Protein AF-A0A9D6PHK5-F1 (afdb_monomer_lite)

Radius of gyration: 15.56 Å; chains: 1; bounding box: 38×35×37 Å

pLDDT: mean 88.71, std 10.06, range [59.78, 98.19]

Foldseek 3Di:
DDQDDLVHPVLVVVVVVVVVCVVVVDADEAEDQAKQCVLPCPPVHPCPVVRVVNRVVSSVVSQVVVVHHYYYCHHVDHLVQAPPSVDSDMDRHGDPNSVVVVVVVVVVVVVVVD

Secondary structure (DSSP, 8-state):
-PPP-TT-HHHHHHHHHHHHHHTTTPPPEEEEPP---GGGGGTT-THHHHHHHHHHHHHHHHHHTTT-EEEE-TT-S-GGGBTTTT-SS----B-HHHHHHHHHHHHHHHHHT-

Structure (mmCIF, N/CA/C/O backbone):
data_AF-A0A9D6PHK5-F1
#
_entry.id   AF-A0A9D6PHK5-F1
#
loop_
_atom_site.group_PDB
_atom_site.id
_atom_site.type_symbol
_atom_site.label_atom_id
_atom_site.label_alt_id
_atom_site.label_comp_id
_atom_site.label_asym_id
_atom_site.label_entity_id
_atom_site.label_seq_id
_atom_site.pdbx_PDB_ins_code
_atom_site.Cartn_x
_atom_site.Cartn_y
_atom_site.Cartn_z
_atom_site.occupancy
_atom_site.B_iso_or_equiv
_atom_site.auth_seq_id
_atom_site.auth_comp_id
_atom_site.auth_asym_id
_atom_site.auth_atom_id
_atom_site.pdbx_PDB_model_num
ATOM 1 N N . MET A 1 1 ? 7.083 9.442 -14.912 1.00 60.97 1 MET A N 1
ATOM 2 C CA . MET A 1 1 ? 6.032 9.026 -13.953 1.00 60.97 1 MET A CA 1
ATOM 3 C C . MET A 1 1 ? 5.290 10.274 -13.489 1.00 60.97 1 MET A C 1
ATOM 5 O O . MET A 1 1 ? 5.949 11.287 -13.298 1.00 60.97 1 MET A O 1
ATOM 9 N N . PHE A 1 2 ? 3.961 10.257 -13.366 1.00 69.94 2 PHE A N 1
ATOM 10 C CA . PHE A 1 2 ? 3.206 11.473 -13.030 1.00 69.94 2 PHE A CA 1
ATOM 11 C C . PHE A 1 2 ? 3.350 11.830 -11.545 1.00 69.94 2 PHE A C 1
ATOM 13 O O . PHE A 1 2 ? 3.166 10.977 -10.671 1.00 69.94 2 PHE A O 1
ATOM 20 N N . ALA A 1 3 ? 3.678 13.093 -11.267 1.00 75.38 3 ALA A N 1
ATOM 21 C CA . ALA A 1 3 ? 3.730 13.618 -9.910 1.00 75.38 3 ALA A CA 1
ATOM 22 C C . ALA A 1 3 ? 2.306 13.765 -9.366 1.00 75.38 3 ALA A C 1
ATOM 24 O O . ALA A 1 3 ? 1.486 14.482 -9.942 1.00 75.38 3 ALA A O 1
ATOM 25 N N . MET A 1 4 ? 2.008 13.085 -8.259 1.00 83.94 4 MET A N 1
ATOM 26 C CA . MET A 1 4 ? 0.727 13.252 -7.582 1.00 83.94 4 MET A CA 1
ATOM 27 C C . MET A 1 4 ? 0.762 14.456 -6.639 1.00 83.94 4 MET A C 1
ATOM 29 O O . MET A 1 4 ? 1.810 14.851 -6.128 1.00 83.94 4 MET A O 1
ATOM 33 N N . THR A 1 5 ? -0.405 15.051 -6.410 1.00 88.56 5 THR A N 1
ATOM 34 C CA . THR A 1 5 ? -0.598 16.142 -5.448 1.00 88.56 5 THR A CA 1
ATOM 35 C C . THR A 1 5 ? -1.483 15.668 -4.301 1.00 88.56 5 THR A C 1
ATOM 37 O O . THR A 1 5 ? -2.185 14.664 -4.414 1.00 88.56 5 THR A O 1
ATOM 40 N N . LYS A 1 6 ? -1.495 16.409 -3.188 1.00 85.19 6 LYS A N 1
ATOM 41 C CA . LYS A 1 6 ? -2.342 16.092 -2.022 1.00 85.19 6 LYS A CA 1
ATOM 42 C C . LYS A 1 6 ? -3.843 16.049 -2.361 1.00 85.19 6 LYS A C 1
ATOM 44 O O . LYS A 1 6 ? -4.594 15.306 -1.742 1.00 85.19 6 LYS A O 1
ATOM 49 N N . ASN A 1 7 ? -4.259 16.788 -3.391 1.00 88.00 7 ASN A N 1
ATOM 50 C CA . ASN A 1 7 ? -5.651 16.868 -3.845 1.00 88.00 7 ASN A CA 1
ATOM 51 C C . ASN A 1 7 ? -5.956 15.885 -4.987 1.00 88.00 7 ASN A C 1
ATOM 53 O O . ASN A 1 7 ? -6.943 16.041 -5.701 1.00 88.00 7 ASN A O 1
ATOM 57 N N . HIS A 1 8 ? -5.101 14.882 -5.201 1.00 92.69 8 HIS A N 1
ATOM 58 C CA . HIS A 1 8 ? -5.313 13.898 -6.251 1.00 92.69 8 HIS A CA 1
ATOM 59 C C . HIS A 1 8 ? -6.613 13.115 -6.010 1.00 92.69 8 HIS A C 1
ATOM 61 O O . HIS A 1 8 ? -6.831 12.594 -4.915 1.00 92.69 8 HIS A O 1
ATOM 67 N N . ARG A 1 9 ? -7.452 12.971 -7.047 1.00 94.19 9 ARG A N 1
ATOM 68 C CA . ARG A 1 9 ? -8.791 12.353 -6.950 1.00 94.19 9 ARG A CA 1
ATOM 69 C C . ARG A 1 9 ? -8.780 11.002 -6.232 1.00 94.19 9 ARG A C 1
ATOM 71 O O . ARG A 1 9 ? -9.632 10.753 -5.395 1.00 94.19 9 ARG A O 1
ATOM 78 N N . LYS A 1 10 ? -7.790 10.146 -6.518 1.00 92.44 10 LYS A N 1
ATOM 79 C CA . LYS A 1 10 ? -7.679 8.821 -5.876 1.00 92.44 10 LYS A CA 1
ATOM 80 C C . LYS A 1 10 ? -7.423 8.896 -4.365 1.00 92.44 10 LYS A C 1
ATOM 82 O O . LYS A 1 10 ? -7.898 8.027 -3.649 1.00 92.44 10 LYS A O 1
ATOM 87 N N . ILE A 1 11 ? -6.697 9.912 -3.889 1.00 93.31 11 ILE A N 1
ATOM 88 C CA . ILE A 1 11 ? -6.499 10.124 -2.448 1.00 93.31 11 ILE A CA 1
ATOM 89 C C . ILE A 1 11 ? -7.838 10.508 -1.823 1.00 93.31 11 ILE A C 1
ATOM 91 O O . ILE A 1 11 ? -8.238 9.900 -0.842 1.00 93.31 11 ILE A O 1
ATOM 95 N N . GLN A 1 12 ? -8.561 11.453 -2.430 1.00 94.31 12 GLN A N 1
ATOM 96 C CA . GLN A 1 12 ? -9.869 11.881 -1.924 1.00 94.31 12 GLN A CA 1
ATOM 97 C C . GLN A 1 12 ? -10.860 10.712 -1.857 1.00 94.31 12 GLN A C 1
ATOM 99 O O . GLN A 1 12 ? -11.444 10.481 -0.806 1.00 94.31 12 GLN A O 1
ATOM 104 N N . SER A 1 13 ? -10.940 9.884 -2.904 1.00 94.69 13 SER A N 1
ATOM 105 C CA . SER A 1 13 ? -11.799 8.693 -2.895 1.00 94.69 13 SER A CA 1
ATOM 106 C C . SER A 1 13 ? -11.425 7.675 -1.809 1.00 94.69 13 SER A C 1
ATOM 108 O O . SER A 1 13 ? -12.310 7.067 -1.219 1.00 94.69 13 SER A O 1
ATOM 110 N N . LEU A 1 14 ? -10.135 7.481 -1.501 1.00 93.62 14 LEU A N 1
ATOM 111 C CA . LEU A 1 14 ? -9.726 6.607 -0.390 1.00 93.62 14 LEU A CA 1
ATOM 112 C C . LEU A 1 14 ? -10.170 7.157 0.969 1.00 93.62 14 LEU A C 1
ATOM 114 O O . LEU A 1 14 ? -10.595 6.395 1.835 1.00 93.62 14 LEU A O 1
ATOM 118 N N . LEU A 1 15 ? -10.078 8.473 1.151 1.00 93.38 15 LEU A N 1
ATOM 119 C CA . LEU A 1 15 ? -10.513 9.136 2.376 1.00 93.38 15 LEU A CA 1
ATOM 120 C C . LEU A 1 15 ? -12.041 9.086 2.536 1.00 93.38 15 LEU A C 1
ATOM 122 O O . LEU A 1 15 ? -12.521 8.842 3.638 1.00 93.38 15 LEU A O 1
ATOM 126 N N . GLU A 1 16 ? -12.791 9.236 1.444 1.00 94.50 16 GLU A N 1
ATOM 127 C CA . GLU A 1 16 ? -14.249 9.060 1.421 1.00 94.50 16 GLU A CA 1
ATOM 128 C C . GLU A 1 16 ? -14.652 7.627 1.792 1.00 94.50 16 GLU A C 1
ATOM 130 O O . GLU A 1 16 ? -15.537 7.433 2.624 1.00 94.50 16 GLU A O 1
ATOM 135 N N . ILE A 1 17 ? -13.969 6.614 1.241 1.00 93.88 17 ILE A N 1
ATOM 136 C CA . ILE A 1 17 ? -14.173 5.211 1.635 1.00 93.88 17 ILE A CA 1
ATOM 137 C C . ILE A 1 17 ? -13.956 5.061 3.143 1.00 93.88 17 ILE A C 1
ATOM 139 O O . ILE A 1 17 ? -14.790 4.473 3.829 1.00 93.88 17 ILE A O 1
ATOM 143 N N . ALA A 1 18 ? -12.877 5.630 3.682 1.00 93.69 18 ALA A N 1
ATOM 144 C CA . ALA A 1 18 ? -12.610 5.556 5.111 1.00 93.69 18 ALA A CA 1
ATOM 145 C C . ALA A 1 18 ? -13.713 6.205 5.967 1.00 93.69 18 ALA A C 1
ATOM 147 O O . ALA A 1 18 ? -14.098 5.644 6.995 1.00 93.69 18 ALA A O 1
ATOM 148 N N . ASP A 1 19 ? -14.262 7.339 5.528 1.00 92.44 19 ASP A N 1
ATOM 149 C CA . ASP A 1 19 ? -15.355 8.022 6.226 1.00 92.44 19 ASP A CA 1
ATOM 150 C C . ASP A 1 19 ? -16.646 7.193 6.241 1.00 92.44 19 ASP A C 1
ATOM 152 O O . ASP A 1 19 ? -17.318 7.129 7.273 1.00 92.44 19 ASP A O 1
ATOM 156 N N . ILE A 1 20 ? -16.964 6.504 5.138 1.00 93.75 20 ILE A N 1
ATOM 157 C CA . ILE A 1 20 ? -18.129 5.611 5.059 1.00 93.75 20 ILE A CA 1
ATOM 158 C C . ILE A 1 20 ? -18.026 4.519 6.130 1.00 93.75 20 ILE A C 1
ATOM 160 O O . ILE A 1 20 ? -18.945 4.337 6.933 1.00 93.75 20 ILE A O 1
ATOM 164 N N . PHE A 1 21 ? -16.886 3.828 6.199 1.00 93.06 21 PHE A N 1
ATOM 165 C CA . PHE A 1 21 ? -16.698 2.720 7.137 1.00 93.06 21 PHE A CA 1
ATOM 166 C C . PHE A 1 21 ? -16.557 3.169 8.593 1.00 93.06 21 PHE A C 1
ATOM 168 O O . PHE A 1 21 ? -16.956 2.419 9.487 1.00 93.06 21 PHE A O 1
ATOM 175 N N . LYS A 1 22 ? -16.099 4.401 8.856 1.00 88.75 22 LYS A N 1
ATOM 176 C CA . LYS A 1 22 ? -16.013 4.958 10.216 1.00 88.75 22 LYS A CA 1
ATOM 177 C C . LYS A 1 22 ? -17.350 4.894 10.958 1.00 88.75 22 LYS A C 1
ATOM 179 O O . LYS A 1 22 ? -17.377 4.575 12.144 1.00 88.75 22 LYS A O 1
ATOM 184 N N . SER A 1 23 ? -18.458 5.148 10.259 1.00 86.19 23 SER A N 1
ATOM 185 C CA . SER A 1 23 ? -19.811 5.110 10.839 1.00 86.19 23 SER A CA 1
ATOM 186 C C . SER A 1 23 ? -20.285 3.705 11.238 1.00 86.19 23 SER A C 1
ATOM 188 O O . SER A 1 23 ? -21.203 3.568 12.040 1.00 86.19 23 SER A O 1
ATOM 190 N N . THR A 1 24 ? -19.641 2.663 10.709 1.00 93.00 24 THR A N 1
ATOM 191 C CA . THR A 1 24 ? -20.025 1.259 10.926 1.00 93.00 24 THR A CA 1
ATOM 192 C C . THR A 1 24 ? -19.235 0.582 12.047 1.00 93.00 24 THR A C 1
ATOM 194 O O . THR A 1 24 ? -19.477 -0.583 12.343 1.00 93.00 24 THR A O 1
ATOM 197 N N . GLY A 1 25 ? -18.251 1.271 12.637 1.00 88.19 25 GLY A N 1
ATOM 198 C CA . GLY A 1 25 ? -17.297 0.658 13.567 1.00 88.19 25 GLY A CA 1
ATOM 199 C C . GLY A 1 25 ? -16.329 -0.331 12.903 1.00 88.19 25 GLY A C 1
ATOM 200 O O . GLY A 1 25 ? -15.551 -0.982 13.595 1.00 88.19 25 GLY A O 1
ATOM 201 N N . THR A 1 26 ? -16.346 -0.444 11.570 1.00 91.81 26 THR A N 1
ATOM 202 C CA . THR A 1 26 ? -15.423 -1.308 10.828 1.00 91.81 26 THR A CA 1
ATOM 203 C C . THR A 1 26 ? -14.021 -0.716 10.850 1.00 91.81 26 THR A C 1
ATOM 205 O O . THR A 1 26 ? -13.793 0.416 10.420 1.00 91.81 26 THR A O 1
ATOM 208 N N . ARG A 1 27 ? -13.058 -1.517 11.300 1.00 89.12 27 ARG A N 1
ATOM 209 C CA . ARG A 1 27 ? -11.635 -1.194 11.227 1.00 89.12 27 ARG A CA 1
ATOM 210 C C . ARG A 1 27 ? -11.123 -1.439 9.809 1.00 89.12 27 ARG A C 1
ATOM 212 O O . ARG A 1 27 ? -11.255 -2.539 9.281 1.00 89.12 27 ARG A O 1
ATOM 219 N N . LEU A 1 28 ? -10.516 -0.419 9.210 1.00 93.88 28 LEU A N 1
ATOM 220 C CA . LEU A 1 28 ? -9.898 -0.515 7.890 1.00 93.88 28 LEU A CA 1
ATOM 221 C C . LEU A 1 28 ? -8.380 -0.630 8.001 1.00 93.88 28 LEU A C 1
ATOM 223 O O . LEU A 1 28 ? -7.744 0.124 8.736 1.00 93.88 28 LEU A O 1
ATOM 227 N N . ILE A 1 29 ? -7.812 -1.536 7.208 1.00 95.25 29 ILE A N 1
ATOM 228 C CA . ILE A 1 29 ? -6.374 -1.645 6.964 1.00 95.25 29 ILE A CA 1
ATOM 229 C C . ILE A 1 29 ? -6.168 -1.439 5.469 1.00 95.25 29 ILE A C 1
ATOM 231 O O . ILE A 1 29 ? -6.678 -2.205 4.651 1.00 95.25 29 ILE A O 1
ATOM 235 N N . PHE A 1 30 ? -5.425 -0.400 5.109 1.00 96.44 30 PHE A N 1
ATOM 236 C CA . PHE A 1 30 ? -4.996 -0.179 3.733 1.00 96.44 30 PHE A CA 1
ATOM 237 C C . PHE A 1 30 ? -3.629 -0.819 3.521 1.00 96.44 30 PHE A C 1
ATOM 239 O O . PHE A 1 30 ? -2.794 -0.806 4.424 1.00 96.44 30 PHE A O 1
ATOM 246 N N . TYR A 1 31 ? -3.361 -1.332 2.323 1.00 97.00 31 TYR A N 1
ATOM 247 C CA . TYR A 1 31 ? -2.007 -1.722 1.952 1.00 97.00 31 TYR A CA 1
ATOM 248 C C . TYR A 1 31 ? -1.679 -1.339 0.510 1.00 97.00 31 TYR A C 1
ATOM 250 O O . TYR A 1 31 ? -2.568 -1.254 -0.338 1.00 97.00 31 TYR A O 1
ATOM 258 N N . PHE A 1 32 ? -0.398 -1.099 0.237 1.00 96.75 32 PHE A N 1
ATOM 259 C CA . PHE A 1 32 ? 0.114 -0.967 -1.126 1.00 96.75 32 PHE A CA 1
ATOM 260 C C . PHE A 1 32 ? 0.566 -2.334 -1.617 1.00 96.75 32 PHE A C 1
ATOM 262 O O . PHE A 1 32 ? 1.444 -2.941 -1.007 1.00 96.75 32 PHE A O 1
ATOM 269 N N . THR A 1 33 ? -0.040 -2.816 -2.700 1.00 95.75 33 THR A N 1
ATOM 270 C CA . THR A 1 33 ? 0.306 -4.104 -3.308 1.00 95.75 33 THR A CA 1
ATOM 271 C C . THR A 1 33 ? 1.776 -4.121 -3.742 1.00 95.75 33 THR A C 1
ATOM 273 O O . THR A 1 33 ? 2.226 -3.141 -4.345 1.00 95.75 33 THR A O 1
ATOM 276 N N . PRO A 1 34 ? 2.520 -5.211 -3.476 1.00 95.56 34 PRO A N 1
ATOM 277 C CA . PRO A 1 34 ? 3.861 -5.388 -4.015 1.00 95.56 34 PRO A CA 1
ATOM 278 C C . PRO A 1 34 ? 3.882 -5.310 -5.542 1.00 95.56 34 PRO A C 1
ATOM 280 O O . PRO A 1 34 ? 3.011 -5.865 -6.214 1.00 95.56 34 PRO A O 1
ATOM 283 N N . ILE A 1 35 ? 4.916 -4.676 -6.086 1.00 92.00 35 ILE A N 1
ATOM 284 C CA . ILE A 1 35 ? 5.185 -4.647 -7.525 1.00 92.00 35 ILE A CA 1
ATOM 285 C C . ILE A 1 35 ? 6.571 -5.234 -7.796 1.00 92.00 35 ILE A C 1
ATOM 287 O O . ILE A 1 35 ? 7.491 -5.048 -7.001 1.00 92.00 35 ILE A O 1
ATOM 291 N N . ASN A 1 36 ? 6.764 -5.878 -8.946 1.00 89.25 36 ASN A N 1
ATOM 292 C CA . ASN A 1 36 ? 8.082 -6.358 -9.378 1.00 89.25 36 ASN A CA 1
ATOM 293 C C . ASN A 1 36 ? 8.976 -5.173 -9.812 1.00 89.25 36 ASN A C 1
ATOM 295 O O . ASN A 1 36 ? 9.121 -4.842 -10.990 1.00 89.25 36 ASN A O 1
ATOM 299 N N . TYR A 1 37 ? 9.543 -4.441 -8.853 1.00 84.50 37 TYR A N 1
ATOM 300 C CA . TYR A 1 37 ? 10.208 -3.179 -9.174 1.00 84.50 37 TYR A CA 1
ATOM 301 C C . TYR A 1 37 ? 11.622 -3.322 -9.755 1.00 84.50 37 TYR A C 1
ATOM 303 O O . TYR A 1 37 ? 12.067 -2.432 -10.481 1.00 84.50 37 TYR A O 1
ATOM 311 N N . GLU A 1 38 ? 12.294 -4.440 -9.481 1.00 81.44 38 GLU A N 1
ATOM 312 C CA . GLU A 1 38 ? 13.708 -4.681 -9.797 1.00 81.44 38 GLU A CA 1
ATOM 313 C C . GLU A 1 38 ? 14.074 -4.596 -11.293 1.00 81.44 38 GLU A C 1
ATOM 315 O O . GLU A 1 38 ? 15.088 -3.960 -11.602 1.00 81.44 38 GLU A O 1
ATOM 320 N N . PRO A 1 39 ? 13.270 -5.114 -12.251 1.00 70.69 39 PRO A N 1
ATOM 321 C CA . PRO A 1 39 ? 13.588 -5.019 -13.680 1.00 70.69 39 PRO A CA 1
ATOM 322 C C . PRO A 1 39 ? 13.734 -3.575 -14.195 1.00 70.69 39 PRO A C 1
ATOM 324 O O . PRO A 1 39 ? 14.297 -3.348 -15.264 1.00 70.69 39 PRO A O 1
ATOM 327 N N . LYS A 1 40 ? 13.263 -2.566 -13.447 1.00 64.00 40 LYS A N 1
ATOM 328 C CA . LYS A 1 40 ? 13.127 -1.181 -13.922 1.00 64.00 40 LYS A CA 1
ATOM 329 C C . LYS A 1 40 ? 14.392 -0.343 -13.927 1.00 64.00 40 LYS A C 1
ATOM 331 O O . LYS A 1 40 ? 14.400 0.645 -14.669 1.00 64.00 40 LYS A O 1
ATOM 336 N N . LYS A 1 41 ? 15.441 -0.699 -13.171 1.00 59.78 41 LYS A N 1
ATOM 337 C CA . LYS A 1 41 ? 16.702 0.075 -13.194 1.00 59.78 41 LYS A CA 1
ATOM 338 C C . LYS A 1 41 ? 17.243 0.220 -14.618 1.00 59.78 41 LYS A C 1
ATOM 340 O O . LYS A 1 41 ? 17.782 1.264 -14.964 1.00 59.78 41 LYS A O 1
ATOM 345 N N . ASN A 1 42 ? 16.986 -0.777 -15.463 1.00 62.69 42 ASN A N 1
ATOM 346 C CA . ASN A 1 42 ? 17.485 -0.811 -16.831 1.00 62.69 42 ASN A CA 1
ATOM 347 C C . ASN A 1 42 ? 16.572 -0.105 -17.856 1.00 62.69 42 ASN A C 1
ATOM 349 O O . ASN A 1 42 ? 17.058 0.236 -18.929 1.00 62.69 42 ASN A O 1
ATOM 353 N N . TYR A 1 43 ? 15.286 0.147 -17.555 1.00 67.38 43 TYR A N 1
ATOM 354 C CA . TYR A 1 43 ? 14.304 0.600 -18.566 1.00 67.38 43 TYR A CA 1
ATOM 355 C C . TYR A 1 43 ? 13.601 1.929 -18.268 1.00 67.38 43 TYR A C 1
ATOM 357 O O . TYR A 1 43 ? 13.221 2.636 -19.197 1.00 67.38 43 TYR A O 1
ATOM 365 N N . ILE A 1 44 ? 13.389 2.278 -16.996 1.00 70.00 44 ILE A N 1
ATOM 366 C CA . ILE A 1 44 ? 12.570 3.448 -16.605 1.00 70.00 44 ILE A CA 1
ATOM 367 C C . ILE A 1 44 ? 13.431 4.549 -15.961 1.00 70.00 44 ILE A C 1
ATOM 369 O O . ILE A 1 44 ? 12.972 5.674 -15.758 1.00 70.00 44 ILE A O 1
ATOM 373 N N . GLY A 1 45 ? 14.709 4.247 -15.721 1.00 72.75 45 GLY A N 1
ATOM 374 C CA . GLY A 1 45 ? 15.689 5.161 -15.152 1.00 72.75 45 GLY A CA 1
ATOM 375 C C . GLY A 1 45 ? 15.713 5.146 -13.624 1.00 72.75 45 GLY A C 1
ATOM 376 O O . GLY A 1 45 ? 14.796 4.662 -12.956 1.00 72.75 45 GLY A O 1
ATOM 377 N N . ASN A 1 46 ? 16.789 5.708 -13.074 1.00 74.00 46 ASN A N 1
ATOM 378 C CA . ASN A 1 46 ? 17.104 5.669 -11.642 1.00 74.00 46 ASN A CA 1
ATOM 379 C C . ASN A 1 46 ? 16.077 6.401 -10.757 1.00 74.00 46 ASN A C 1
ATOM 381 O O . ASN A 1 46 ? 15.990 6.130 -9.563 1.00 74.00 46 ASN A O 1
ATOM 385 N N . ASP A 1 47 ? 15.256 7.282 -11.335 1.00 85.44 47 ASP A N 1
ATOM 386 C CA . ASP A 1 47 ? 14.273 8.076 -10.589 1.00 85.44 47 ASP A CA 1
ATOM 387 C C . ASP A 1 47 ? 12.956 7.337 -10.323 1.00 85.44 47 ASP A C 1
ATOM 389 O O . ASP A 1 47 ? 12.065 7.884 -9.666 1.00 85.44 47 ASP A O 1
ATOM 393 N N . PHE A 1 48 ? 12.783 6.117 -10.845 1.00 84.94 48 PHE A N 1
ATOM 394 C CA . PHE A 1 48 ? 11.542 5.364 -10.667 1.00 84.94 48 PHE A CA 1
ATOM 395 C C . PHE A 1 48 ? 11.215 5.142 -9.185 1.00 84.94 48 PHE A C 1
ATOM 397 O O . PH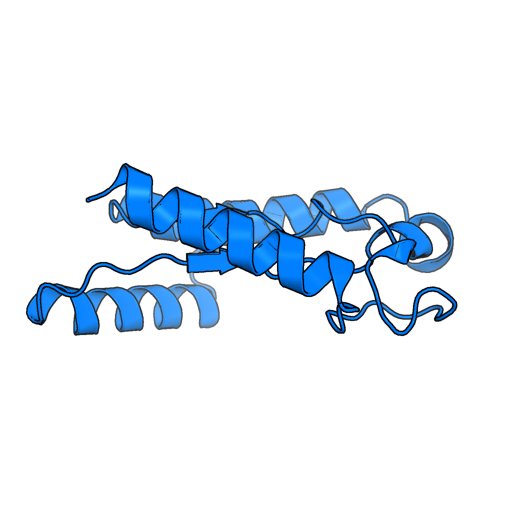E A 1 48 ? 10.122 5.495 -8.742 1.00 84.94 48 PHE A O 1
ATOM 404 N N . GLU A 1 49 ? 12.159 4.584 -8.422 1.00 87.25 49 GLU A N 1
ATOM 405 C CA . GLU A 1 49 ? 11.963 4.263 -7.003 1.00 87.25 49 GLU A CA 1
ATOM 406 C C . GLU A 1 49 ? 11.686 5.534 -6.194 1.00 87.25 49 GLU A C 1
ATOM 408 O O . GLU A 1 49 ? 10.747 5.581 -5.400 1.00 87.25 49 GLU A O 1
ATOM 413 N N . THR A 1 50 ? 12.431 6.608 -6.471 1.00 89.56 50 THR A N 1
ATOM 414 C CA . THR A 1 50 ? 12.242 7.922 -5.846 1.00 89.56 50 THR A CA 1
ATOM 415 C C . THR A 1 50 ? 10.838 8.466 -6.092 1.00 89.56 50 THR A C 1
ATOM 417 O O . THR A 1 50 ? 10.158 8.901 -5.159 1.00 89.56 50 THR A O 1
ATOM 420 N N . HIS A 1 51 ? 10.369 8.431 -7.341 1.00 89.12 51 HIS A N 1
ATOM 421 C CA . HIS A 1 51 ? 9.028 8.893 -7.671 1.00 89.12 51 HIS A CA 1
ATOM 422 C C . HIS A 1 51 ? 7.947 7.999 -7.067 1.00 89.12 51 HIS A C 1
ATOM 424 O O . HIS A 1 51 ? 6.938 8.523 -6.590 1.00 89.12 51 HIS A O 1
ATOM 430 N N . LEU A 1 52 ? 8.132 6.674 -7.082 1.00 90.12 52 LEU A N 1
ATOM 431 C CA . LEU A 1 52 ? 7.187 5.723 -6.497 1.00 90.12 52 LEU A CA 1
ATOM 432 C C . LEU A 1 52 ? 7.038 5.987 -5.006 1.00 90.12 52 LEU A C 1
ATOM 434 O O . LEU A 1 52 ? 5.922 6.199 -4.539 1.00 90.12 52 LEU A O 1
ATOM 438 N N . LYS A 1 53 ? 8.161 6.072 -4.294 1.00 92.00 53 LYS A N 1
ATOM 439 C CA .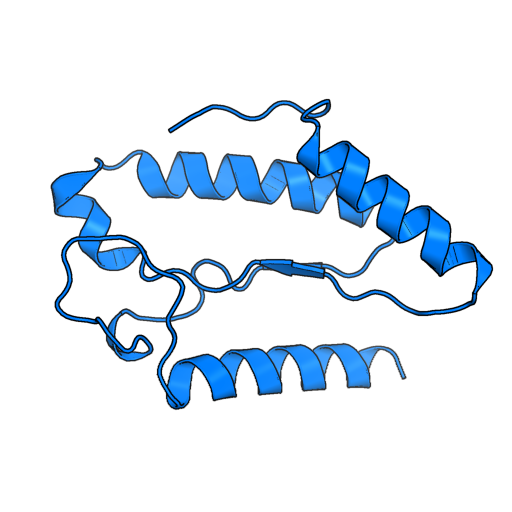 LYS A 1 53 ? 8.194 6.351 -2.863 1.00 92.00 53 LYS A CA 1
ATOM 440 C C . LYS A 1 53 ? 7.526 7.680 -2.534 1.00 92.00 53 LYS A C 1
ATOM 442 O O . LYS A 1 53 ? 6.630 7.713 -1.703 1.00 92.00 53 LYS A O 1
ATOM 447 N N . LYS A 1 54 ? 7.853 8.752 -3.264 1.00 93.44 54 LYS A N 1
ATOM 448 C CA . LYS A 1 54 ? 7.204 10.064 -3.087 1.00 93.44 54 LYS A CA 1
ATOM 449 C C . LYS A 1 54 ? 5.685 9.984 -3.251 1.00 93.44 54 LYS A C 1
ATOM 451 O O . LYS A 1 54 ? 4.937 10.609 -2.503 1.00 93.44 54 LYS A O 1
ATOM 456 N N . ASN A 1 55 ? 5.227 9.227 -4.240 1.00 93.31 55 ASN A N 1
ATOM 457 C CA . ASN A 1 55 ? 3.811 9.037 -4.511 1.00 93.31 55 ASN A CA 1
ATOM 458 C C . ASN A 1 55 ? 3.117 8.203 -3.423 1.00 93.31 55 ASN A C 1
ATOM 460 O O . ASN A 1 55 ? 2.021 8.560 -2.997 1.00 93.31 55 ASN A O 1
ATOM 464 N N . ILE A 1 56 ? 3.753 7.137 -2.946 1.00 94.75 56 ILE A N 1
ATOM 465 C CA . ILE A 1 56 ? 3.256 6.303 -1.848 1.00 94.75 56 ILE A CA 1
ATOM 466 C C . ILE A 1 56 ? 3.204 7.099 -0.539 1.00 94.75 56 ILE A C 1
ATOM 468 O O . ILE A 1 56 ? 2.186 7.081 0.152 1.00 94.75 56 ILE A O 1
ATOM 472 N N . ASP A 1 57 ? 4.238 7.885 -0.240 1.00 95.12 57 ASP A N 1
ATOM 473 C CA . ASP A 1 57 ? 4.311 8.723 0.958 1.00 95.12 57 ASP A CA 1
ATOM 474 C C . ASP A 1 57 ? 3.188 9.768 1.005 1.00 95.12 57 ASP A C 1
ATOM 476 O O . ASP A 1 57 ? 2.667 10.065 2.083 1.00 95.12 57 ASP A O 1
ATOM 480 N N . LEU A 1 58 ? 2.747 10.288 -0.147 1.00 95.12 58 LEU A N 1
ATOM 481 C CA . LEU A 1 58 ? 1.578 11.171 -0.216 1.00 95.12 58 LEU A CA 1
ATOM 482 C C . LEU A 1 58 ? 0.292 10.463 0.227 1.00 95.12 58 LEU A C 1
ATOM 484 O O . LEU A 1 58 ? -0.484 11.034 0.994 1.00 95.12 58 LEU A O 1
ATOM 488 N N . PHE A 1 59 ? 0.071 9.228 -0.226 1.00 95.19 59 PHE A N 1
ATOM 489 C CA . PHE A 1 59 ? -1.099 8.442 0.168 1.00 95.19 59 PHE A CA 1
ATOM 490 C C . PHE A 1 59 ? -1.017 8.040 1.642 1.00 95.19 59 PHE A C 1
ATOM 492 O O . PHE A 1 59 ? -1.984 8.229 2.378 1.00 95.19 59 PHE A O 1
ATOM 499 N N . LYS A 1 60 ? 0.146 7.555 2.096 1.00 95.81 60 LYS A N 1
ATOM 500 C CA . LYS A 1 60 ? 0.380 7.181 3.499 1.00 95.81 60 LYS A CA 1
ATOM 501 C C . LYS A 1 60 ? 0.134 8.356 4.426 1.00 95.81 60 LYS A C 1
ATOM 503 O O . LYS A 1 60 ? -0.614 8.215 5.382 1.00 95.81 60 LYS A O 1
ATOM 508 N N . SER A 1 61 ? 0.695 9.523 4.117 1.00 95.19 61 SER A N 1
ATOM 509 C CA . SER A 1 61 ? 0.515 10.725 4.937 1.00 95.19 61 SER A CA 1
ATOM 510 C C . SER A 1 61 ? -0.959 11.120 5.044 1.00 95.19 61 SER A C 1
ATOM 512 O O . SER A 1 61 ? -1.430 11.445 6.132 1.00 95.19 61 SER A O 1
ATOM 514 N N . ALA A 1 62 ? -1.703 11.058 3.934 1.00 94.62 62 ALA A N 1
ATOM 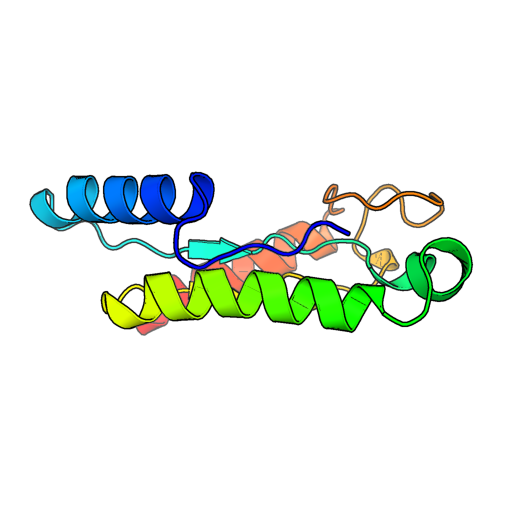515 C CA . ALA A 1 62 ? -3.133 11.350 3.928 1.00 94.62 62 ALA A CA 1
ATOM 516 C C . ALA A 1 62 ? -3.924 10.366 4.810 1.00 94.62 62 ALA A C 1
ATOM 518 O O . ALA A 1 62 ? -4.716 10.800 5.645 1.00 94.62 62 ALA A O 1
ATOM 519 N N . LEU A 1 63 ? -3.674 9.060 4.684 1.00 94.12 63 LEU A N 1
ATOM 520 C CA . LEU A 1 63 ? -4.347 8.030 5.483 1.00 94.12 63 LEU A CA 1
ATOM 521 C C . LEU A 1 63 ? -3.978 8.116 6.976 1.00 94.12 63 LEU A C 1
ATOM 523 O O . LEU A 1 63 ? -4.862 8.150 7.832 1.00 94.12 63 LEU A O 1
ATOM 527 N N . LEU A 1 64 ? -2.686 8.236 7.292 1.00 94.31 64 LEU A N 1
ATOM 528 C CA . LEU A 1 64 ? -2.178 8.328 8.666 1.00 94.31 64 LEU A CA 1
ATOM 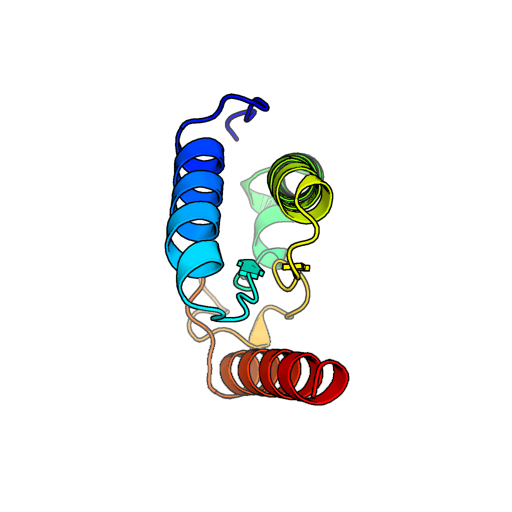529 C C . LEU A 1 64 ? -2.690 9.574 9.393 1.00 94.31 64 LEU A C 1
ATOM 531 O O . LEU A 1 64 ? -3.015 9.499 10.573 1.00 94.31 64 LEU A O 1
ATOM 535 N N . SER A 1 65 ? -2.841 10.708 8.697 1.00 93.56 65 SER A N 1
ATOM 536 C CA . SER A 1 65 ? -3.433 11.922 9.287 1.00 93.56 65 SER A CA 1
ATOM 537 C C . SER A 1 65 ? -4.889 11.748 9.740 1.00 93.56 65 SER A C 1
ATOM 539 O O . SER A 1 65 ? -5.393 12.563 10.509 1.00 93.56 65 SER A O 1
ATOM 541 N N . ARG A 1 66 ? -5.560 10.674 9.299 1.00 90.38 66 ARG A N 1
ATOM 542 C CA . ARG A 1 66 ? -6.895 10.268 9.758 1.00 90.38 66 ARG A CA 1
ATOM 543 C C . ARG A 1 66 ? -6.870 9.107 10.752 1.00 90.38 66 ARG A C 1
ATOM 545 O O . ARG A 1 66 ? -7.917 8.526 11.019 1.00 90.38 66 ARG A O 1
ATOM 552 N N . ASN A 1 67 ? -5.700 8.787 11.307 1.00 91.12 67 ASN A N 1
ATOM 553 C CA . ASN A 1 67 ? -5.495 7.673 12.230 1.00 91.12 67 ASN A CA 1
ATOM 554 C C . ASN A 1 67 ? -5.909 6.311 11.632 1.00 91.12 67 ASN A C 1
ATOM 556 O O . ASN A 1 67 ? -6.448 5.456 12.331 1.00 91.12 67 ASN A O 1
ATOM 560 N N . LEU A 1 68 ? -5.710 6.134 10.321 1.00 93.44 68 LEU A N 1
ATOM 561 C CA . LEU A 1 68 ? -5.956 4.870 9.624 1.00 93.44 68 LEU A CA 1
ATOM 562 C C . LEU A 1 68 ? -4.680 4.030 9.579 1.00 93.44 68 LEU A C 1
ATOM 564 O O . LEU A 1 68 ? -3.586 4.561 9.376 1.00 93.44 68 LEU A O 1
ATOM 568 N N . THR A 1 69 ? -4.833 2.713 9.684 1.00 94.69 69 THR A N 1
ATOM 569 C CA . THR A 1 69 ? -3.727 1.766 9.526 1.00 94.69 69 THR A CA 1
ATOM 570 C C . THR A 1 69 ? -3.375 1.609 8.049 1.00 94.69 69 THR A C 1
ATOM 572 O O . THR A 1 69 ? -4.245 1.355 7.211 1.00 94.69 69 THR A O 1
ATOM 575 N N . VAL A 1 70 ? -2.087 1.739 7.726 1.00 96.44 70 VAL A N 1
ATOM 576 C CA . VAL A 1 70 ? -1.571 1.559 6.366 1.00 96.44 70 VAL A CA 1
ATOM 577 C C . VAL A 1 70 ? -0.281 0.741 6.366 1.00 96.44 70 VAL A C 1
ATOM 579 O O . VAL A 1 70 ? 0.658 1.052 7.095 1.00 96.44 70 VAL A O 1
ATOM 582 N N . LEU A 1 71 ? -0.233 -0.283 5.516 1.00 97.12 71 LEU A N 1
ATOM 583 C CA . LEU A 1 71 ? 0.943 -1.112 5.263 1.00 97.12 71 LEU A CA 1
ATOM 584 C C . LEU A 1 71 ? 1.521 -0.796 3.888 1.00 97.12 71 LEU A C 1
ATOM 586 O O . LEU A 1 71 ? 0.830 -0.816 2.873 1.00 97.12 71 LEU A O 1
ATOM 590 N N . ASP A 1 72 ? 2.809 -0.517 3.833 1.00 97.31 72 ASP A N 1
ATOM 591 C CA . ASP A 1 72 ? 3.503 -0.310 2.571 1.00 97.31 72 ASP A CA 1
ATOM 592 C C . ASP A 1 72 ? 4.288 -1.566 2.229 1.00 97.31 72 ASP A C 1
ATOM 594 O O . ASP A 1 72 ? 5.362 -1.757 2.776 1.00 97.31 72 ASP A O 1
ATOM 598 N N . LEU A 1 73 ? 3.718 -2.413 1.366 1.00 97.50 73 LEU A N 1
ATOM 599 C CA . LEU A 1 73 ? 4.349 -3.655 0.905 1.00 97.50 73 LEU A CA 1
ATOM 600 C C . LEU A 1 73 ? 4.892 -3.517 -0.524 1.00 97.50 73 LEU A C 1
ATOM 602 O O . LEU A 1 73 ? 5.307 -4.495 -1.143 1.00 97.50 73 LEU A O 1
ATOM 606 N N . SER A 1 74 ? 4.850 -2.304 -1.082 1.00 95.25 74 SER A N 1
ATOM 607 C CA . SER A 1 74 ? 5.029 -2.048 -2.514 1.00 95.25 74 SER A CA 1
ATOM 608 C C . SER A 1 74 ? 6.364 -2.543 -3.073 1.00 95.25 74 SER A C 1
ATOM 610 O O . SER A 1 74 ? 6.428 -2.957 -4.229 1.00 95.25 74 SER A O 1
ATOM 612 N N . MET A 1 75 ? 7.414 -2.522 -2.253 1.00 93.12 75 MET A N 1
ATOM 613 C CA . MET A 1 75 ? 8.780 -2.911 -2.613 1.00 93.12 75 MET A CA 1
ATOM 614 C C . MET A 1 75 ? 9.339 -3.998 -1.683 1.00 93.12 75 MET A C 1
ATOM 616 O O . MET A 1 75 ? 10.549 -4.183 -1.617 1.00 93.12 75 MET A O 1
ATOM 620 N N . ASP A 1 76 ? 8.471 -4.728 -0.977 1.00 95.12 76 ASP A N 1
ATOM 621 C CA . ASP A 1 76 ? 8.889 -5.726 0.020 1.00 95.12 76 ASP A CA 1
ATOM 622 C C . ASP A 1 76 ? 9.134 -7.120 -0.575 1.00 95.12 76 ASP A C 1
ATOM 624 O O . ASP A 1 76 ? 9.569 -8.032 0.130 1.00 95.12 76 ASP A O 1
ATOM 628 N N . LEU A 1 77 ? 8.851 -7.307 -1.869 1.00 93.69 77 LEU A N 1
ATOM 629 C CA . LEU A 1 77 ? 9.017 -8.587 -2.548 1.00 93.69 77 LEU A CA 1
ATOM 630 C C . LEU A 1 77 ? 10.092 -8.540 -3.642 1.00 93.69 77 LEU A C 1
ATOM 632 O O . LEU A 1 77 ? 10.036 -7.662 -4.508 1.00 93.69 77 LEU A O 1
ATOM 636 N N . PRO A 1 78 ? 11.011 -9.525 -3.665 1.00 90.19 78 PRO A N 1
ATOM 637 C CA . PRO A 1 78 ? 11.941 -9.717 -4.774 1.00 90.19 78 PRO A CA 1
ATOM 638 C C . PRO A 1 78 ? 11.224 -10.214 -6.038 1.00 90.19 78 PRO A C 1
ATOM 640 O O . PRO A 1 78 ? 10.125 -10.773 -5.978 1.00 90.19 78 PRO A O 1
ATOM 643 N N . LEU A 1 79 ? 11.871 -10.077 -7.200 1.00 88.69 79 LEU A N 1
ATOM 644 C CA . LEU A 1 79 ? 11.304 -10.443 -8.506 1.00 88.69 79 LEU A CA 1
ATOM 645 C C . LEU A 1 79 ? 10.822 -11.901 -8.597 1.00 88.69 79 LEU A C 1
ATOM 647 O O . LEU A 1 79 ? 9.808 -12.179 -9.234 1.00 88.69 79 LEU A O 1
ATOM 651 N N . ASN A 1 80 ? 11.496 -12.840 -7.931 1.00 90.31 80 ASN A N 1
ATOM 652 C CA . ASN A 1 80 ? 11.118 -14.259 -7.943 1.00 90.31 80 ASN A CA 1
ATOM 653 C C . ASN A 1 80 ? 9.818 -14.575 -7.175 1.00 90.31 80 ASN A C 1
ATOM 655 O O . ASN A 1 80 ? 9.320 -15.695 -7.270 1.00 90.31 80 ASN A O 1
ATOM 659 N N . ALA A 1 81 ? 9.239 -13.610 -6.456 1.00 93.00 81 ALA A N 1
ATOM 660 C CA . ALA A 1 81 ? 7.935 -13.756 -5.815 1.00 93.00 81 ALA A CA 1
ATOM 661 C C . ALA A 1 81 ? 6.752 -13.530 -6.783 1.00 93.00 81 ALA A C 1
ATOM 663 O O . ALA A 1 81 ? 5.593 -13.699 -6.386 1.00 93.00 81 ALA A O 1
ATOM 664 N N . PHE A 1 82 ? 7.019 -13.164 -8.042 1.00 92.81 82 PHE A N 1
ATOM 665 C CA . PHE A 1 82 ? 6.024 -12.845 -9.070 1.00 92.81 82 PHE A CA 1
ATOM 666 C C . PHE A 1 82 ? 5.913 -13.945 -10.135 1.00 92.81 82 PHE A C 1
ATOM 668 O O . PHE A 1 82 ? 6.864 -14.673 -10.401 1.00 92.81 82 PHE A O 1
ATOM 675 N N . THR A 1 83 ? 4.727 -14.081 -10.738 1.00 86.44 83 THR A N 1
ATOM 676 C CA . THR A 1 83 ? 4.431 -15.104 -11.767 1.00 86.44 83 THR A CA 1
ATOM 677 C C . THR A 1 83 ? 5.101 -14.826 -13.108 1.00 86.44 83 THR A C 1
ATOM 679 O O . THR A 1 83 ? 5.390 -15.761 -13.846 1.00 86.44 83 THR A O 1
ATOM 682 N N . TRP A 1 84 ? 5.372 -13.555 -13.402 1.00 80.44 84 TRP A N 1
ATOM 683 C CA . TRP A 1 84 ? 6.029 -13.096 -14.624 1.00 80.44 84 TRP A CA 1
ATOM 684 C C . TRP A 1 84 ? 7.361 -12.436 -14.270 1.00 80.44 84 TRP A C 1
ATOM 686 O O . TRP A 1 84 ? 7.585 -11.248 -14.498 1.00 80.44 84 TRP A O 1
ATOM 696 N N . ASN A 1 85 ? 8.225 -13.210 -13.614 1.00 69.62 85 ASN A N 1
ATOM 697 C CA . ASN A 1 85 ? 9.536 -12.772 -13.133 1.00 69.62 85 ASN A CA 1
ATOM 698 C C . ASN A 1 85 ? 10.568 -12.571 -14.260 1.00 69.62 85 ASN A C 1
ATOM 700 O O . ASN A 1 85 ? 11.624 -11.996 -14.019 1.00 69.62 85 ASN A O 1
ATOM 704 N N . GLU A 1 86 ? 10.256 -13.005 -15.480 1.00 67.56 86 GLU A N 1
ATOM 705 C CA . GLU A 1 86 ? 11.072 -12.797 -16.683 1.00 67.56 86 GLU A CA 1
ATOM 706 C C . GLU A 1 86 ? 10.584 -11.611 -17.536 1.00 67.56 86 GLU A C 1
ATOM 708 O O . GLU A 1 86 ? 11.247 -11.216 -18.496 1.00 67.56 86 GLU A O 1
ATOM 713 N N . GLU A 1 87 ? 9.428 -11.023 -17.206 1.00 65.12 87 GLU A N 1
ATOM 714 C CA . GLU A 1 87 ? 8.851 -9.949 -18.009 1.00 65.12 87 GLU A CA 1
ATOM 715 C C . GLU A 1 87 ? 9.527 -8.594 -17.773 1.00 65.12 87 GLU A C 1
ATOM 717 O O . GLU A 1 87 ? 9.861 -8.198 -16.656 1.00 65.12 87 GLU A O 1
ATOM 722 N N . LEU A 1 88 ? 9.654 -7.832 -18.862 1.00 64.38 88 LEU A N 1
ATOM 723 C CA . LEU A 1 88 ? 10.206 -6.473 -18.870 1.00 64.38 88 LEU A CA 1
ATOM 724 C C . LEU A 1 88 ? 9.263 -5.432 -18.240 1.00 64.38 88 LEU A C 1
ATOM 726 O O . LEU A 1 88 ? 9.655 -4.278 -18.049 1.00 64.38 88 LEU A O 1
ATOM 730 N N . TYR A 1 89 ? 8.017 -5.815 -17.944 1.00 71.31 89 TYR A N 1
ATOM 731 C CA . TYR A 1 89 ? 6.970 -4.912 -17.484 1.00 71.31 89 TYR A CA 1
ATOM 732 C C . TYR A 1 89 ? 6.685 -5.058 -15.992 1.00 71.31 89 TYR A C 1
ATOM 734 O O . TYR A 1 89 ? 6.729 -6.136 -15.396 1.00 71.31 89 TYR A O 1
ATOM 742 N N . ILE A 1 90 ? 6.324 -3.921 -15.405 1.00 78.62 90 ILE A N 1
ATOM 743 C CA . ILE A 1 90 ? 5.854 -3.841 -14.029 1.00 78.62 90 ILE A CA 1
ATOM 744 C C . ILE A 1 90 ? 4.495 -4.528 -13.939 1.00 78.62 90 ILE A C 1
ATOM 746 O O . ILE A 1 90 ? 3.576 -4.151 -14.664 1.00 78.62 90 ILE A O 1
ATOM 750 N N . ASN A 1 91 ? 4.337 -5.449 -13.006 1.00 84.69 91 ASN A N 1
ATOM 751 C CA . ASN A 1 91 ? 3.088 -6.092 -12.680 1.00 84.69 91 ASN A CA 1
ATOM 752 C C . ASN A 1 91 ? 2.956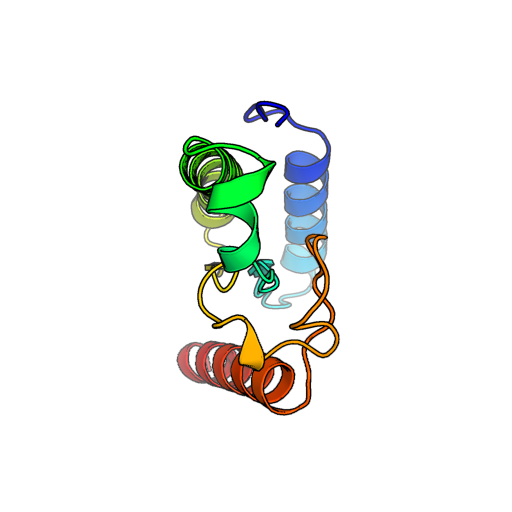 -6.333 -11.167 1.00 84.69 91 ASN A C 1
ATOM 754 O O . ASN A 1 91 ? 3.910 -6.233 -10.394 1.00 84.69 91 ASN A O 1
ATOM 758 N N . GLU A 1 92 ? 1.725 -6.643 -10.775 1.00 89.50 92 GLU A N 1
ATOM 759 C CA . GLU A 1 92 ? 1.309 -6.964 -9.404 1.00 89.50 92 GLU A CA 1
ATOM 760 C C . GLU A 1 92 ? 0.970 -8.463 -9.263 1.00 89.50 92 GLU A C 1
ATOM 762 O O . GLU A 1 92 ? 0.448 -8.913 -8.241 1.00 89.50 92 GLU A O 1
ATOM 767 N N . HIS A 1 93 ? 1.240 -9.264 -10.302 1.00 92.56 93 HIS A N 1
ATOM 768 C CA . HIS A 1 93 ? 0.821 -10.660 -10.386 1.00 92.56 93 HIS A CA 1
ATOM 769 C C . HIS A 1 93 ? 1.779 -11.566 -9.610 1.00 92.56 93 HIS A C 1
ATOM 771 O O . HIS A 1 93 ? 2.641 -12.252 -10.162 1.00 92.56 93 HIS A O 1
ATOM 777 N N . MET A 1 94 ? 1.605 -11.576 -8.291 1.00 94.56 94 MET A N 1
ATOM 778 C CA . MET A 1 94 ? 2.368 -12.407 -7.364 1.00 94.56 94 MET A CA 1
ATOM 779 C C . MET A 1 94 ? 2.105 -13.904 -7.566 1.00 94.56 94 MET A C 1
ATOM 781 O O . MET A 1 94 ? 0.959 -14.338 -7.730 1.00 94.56 94 MET A O 1
ATOM 785 N N . GLY A 1 95 ? 3.172 -14.702 -7.481 1.00 94.06 95 GLY A N 1
ATOM 786 C CA . GLY A 1 95 ? 3.108 -16.156 -7.349 1.00 94.06 95 GLY A CA 1
ATOM 787 C C . GLY A 1 95 ? 2.645 -16.582 -5.954 1.00 94.06 95 GLY A C 1
ATOM 788 O O . GLY A 1 95 ? 2.236 -15.757 -5.137 1.00 94.06 95 GLY A O 1
ATOM 789 N N . GLU A 1 96 ? 2.701 -17.881 -5.654 1.00 96.06 96 GLU A N 1
ATOM 790 C CA . GLU A 1 96 ? 2.264 -18.389 -4.344 1.00 96.06 96 GLU A CA 1
ATOM 791 C C . GLU A 1 96 ? 3.026 -17.733 -3.184 1.00 96.06 96 GLU A C 1
ATOM 793 O O . GLU A 1 96 ? 2.403 -17.279 -2.227 1.00 96.06 96 GLU A O 1
ATOM 798 N N . GLN A 1 97 ? 4.353 -17.633 -3.295 1.00 94.81 97 GLN A N 1
ATOM 799 C CA . GLN A 1 97 ? 5.201 -17.058 -2.249 1.00 94.81 97 GLN A CA 1
ATOM 800 C C . GLN A 1 97 ? 4.862 -15.586 -1.982 1.00 94.81 97 GLN A C 1
ATOM 802 O O . GLN A 1 97 ? 4.675 -15.204 -0.829 1.00 94.81 97 GLN A O 1
ATOM 807 N N . GLY A 1 98 ? 4.696 -14.775 -3.034 1.00 96.25 98 GLY A N 1
ATOM 808 C CA . GLY A 1 98 ? 4.325 -13.368 -2.879 1.00 96.25 98 GLY A CA 1
ATOM 809 C C . GLY A 1 98 ? 2.936 -13.186 -2.264 1.00 96.25 98 GLY A C 1
ATOM 810 O O . GLY A 1 98 ? 2.757 -12.389 -1.345 1.00 96.25 98 GLY A O 1
ATOM 811 N N . ARG A 1 99 ? 1.954 -13.995 -2.686 1.00 97.06 99 ARG A N 1
ATOM 812 C CA . ARG A 1 99 ? 0.611 -13.971 -2.081 1.00 97.06 99 ARG A CA 1
ATOM 813 C C . ARG A 1 99 ? 0.637 -14.386 -0.611 1.00 97.06 99 ARG A C 1
ATOM 815 O O . ARG A 1 99 ? -0.050 -13.766 0.197 1.00 97.06 99 ARG A O 1
ATOM 822 N N . ARG A 1 100 ? 1.432 -15.403 -0.263 1.00 98.19 100 ARG A N 1
ATOM 823 C CA . ARG A 1 100 ? 1.620 -15.854 1.122 1.00 98.19 100 ARG A CA 1
ATOM 824 C C . ARG A 1 100 ? 2.203 -14.739 1.989 1.00 98.19 100 ARG A C 1
ATOM 826 O O . ARG A 1 100 ? 1.632 -14.447 3.032 1.00 98.19 100 ARG A O 1
ATOM 833 N N . PHE A 1 101 ? 3.250 -14.064 1.517 1.00 98.00 101 PHE A N 1
ATOM 834 C CA . PHE A 1 101 ? 3.850 -12.922 2.212 1.00 98.00 101 PHE A CA 1
ATOM 835 C C . PHE A 1 101 ? 2.831 -11.810 2.509 1.00 98.00 101 PHE A C 1
ATOM 837 O O . PHE A 1 101 ? 2.747 -11.330 3.641 1.00 98.00 101 PHE A O 1
ATOM 844 N N . VAL A 1 102 ? 2.016 -11.423 1.519 1.00 97.94 102 VAL A N 1
ATOM 845 C CA . VAL A 1 102 ? 0.981 -10.392 1.714 1.00 97.94 102 VAL A CA 1
ATOM 846 C C . VAL A 1 102 ? -0.077 -10.859 2.713 1.00 97.94 102 VAL A C 1
ATOM 848 O O . VAL A 1 102 ? -0.441 -10.104 3.615 1.00 97.94 102 VAL A O 1
ATOM 851 N N . ALA A 1 103 ? -0.549 -12.102 2.592 1.00 98.06 103 ALA A N 1
ATOM 852 C CA . ALA A 1 103 ? -1.552 -12.659 3.495 1.00 98.06 103 ALA A CA 1
ATOM 853 C C . ALA A 1 103 ? -1.053 -12.717 4.948 1.00 98.06 103 ALA A C 1
ATOM 855 O O . ALA A 1 103 ? -1.776 -12.324 5.860 1.00 98.06 103 ALA A O 1
ATOM 856 N N . GLU A 1 104 ? 0.187 -13.156 5.169 1.00 98.12 104 GLU A N 1
ATOM 857 C CA . GLU A 1 104 ? 0.809 -13.203 6.496 1.00 98.12 104 GLU A CA 1
ATOM 858 C C . GLU A 1 104 ? 1.026 -11.798 7.073 1.00 98.12 104 GLU A C 1
ATOM 860 O O . GLU A 1 104 ? 0.731 -11.562 8.246 1.00 98.12 104 GLU A O 1
ATOM 865 N N . SER A 1 105 ? 1.459 -10.840 6.249 1.00 98.06 105 SER A N 1
ATOM 866 C CA . SER A 1 105 ? 1.626 -9.438 6.656 1.00 98.06 105 SER A CA 1
ATOM 867 C C . SER A 1 105 ? 0.304 -8.816 7.110 1.00 98.06 105 SER A C 1
ATOM 869 O O . SER A 1 105 ? 0.238 -8.204 8.178 1.00 98.06 105 SER A O 1
ATOM 871 N N . LEU A 1 106 ? -0.771 -9.034 6.346 1.00 97.12 106 LEU A N 1
ATOM 872 C CA . LEU A 1 106 ? -2.114 -8.580 6.707 1.00 97.12 106 LEU A CA 1
ATOM 873 C C . LEU A 1 106 ? -2.634 -9.285 7.962 1.00 97.12 106 LEU A C 1
ATOM 875 O O . LEU A 1 106 ? -3.153 -8.625 8.857 1.00 97.12 106 LEU A O 1
ATOM 879 N N . ALA A 1 107 ? -2.464 -10.605 8.067 1.00 97.56 107 ALA A N 1
ATOM 880 C CA . ALA A 1 107 ? -2.894 -11.365 9.238 1.00 97.56 107 ALA A CA 1
ATOM 881 C C . ALA A 1 107 ? -2.196 -10.888 10.521 1.00 97.56 107 ALA A C 1
ATOM 883 O O . ALA A 1 107 ? -2.836 -10.772 11.566 1.00 97.56 107 ALA A O 1
ATOM 884 N N . ASN A 1 108 ? -0.900 -10.580 10.448 1.00 96.94 108 ASN A N 1
ATOM 885 C CA . ASN A 1 108 ? -0.154 -10.028 11.575 1.00 96.94 108 ASN A CA 1
ATOM 886 C C . ASN A 1 108 ? -0.675 -8.647 11.977 1.00 96.94 108 ASN A C 1
ATOM 888 O O . ASN A 1 108 ? -0.826 -8.375 13.165 1.00 96.94 108 ASN A O 1
ATOM 89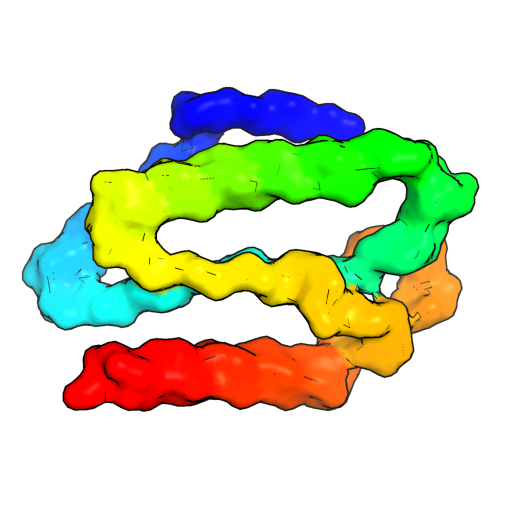2 N N . GLU A 1 109 ? -0.983 -7.785 11.009 1.00 96.06 109 GLU A N 1
ATOM 893 C CA . GLU A 1 109 ? -1.519 -6.456 11.301 1.00 96.06 109 GLU A CA 1
ATOM 894 C C . GLU A 1 109 ? -2.941 -6.506 11.868 1.00 96.06 109 GLU A C 1
ATOM 896 O O . GLU A 1 109 ? -3.282 -5.730 12.761 1.00 96.06 109 GLU A O 1
ATOM 901 N N . ILE A 1 110 ? -3.757 -7.462 11.420 1.00 95.06 110 ILE A N 1
ATOM 902 C CA . ILE A 1 110 ? -5.082 -7.705 11.995 1.00 95.06 110 ILE A CA 1
ATOM 903 C C . ILE A 1 110 ? -4.952 -8.046 13.484 1.00 95.06 110 ILE A C 1
ATOM 905 O O . ILE A 1 110 ? -5.589 -7.364 14.284 1.00 95.06 110 ILE A O 1
ATOM 909 N N . LYS A 1 111 ? -4.072 -8.999 13.834 1.00 95.06 111 LYS A N 1
ATOM 910 C CA . LYS A 1 111 ? -3.865 -9.505 15.205 1.00 95.06 111 LYS A CA 1
ATOM 911 C C . LYS A 1 111 ? -3.271 -8.494 16.184 1.00 95.06 111 LYS A C 1
ATOM 913 O O . LYS A 1 111 ? -3.558 -8.571 17.367 1.00 95.06 111 LYS A O 1
ATOM 918 N N . LYS A 1 112 ? -2.405 -7.575 15.739 1.00 90.31 112 LYS A N 1
ATOM 919 C CA . LYS A 1 112 ? -1.816 -6.539 16.622 1.00 90.31 112 LYS A CA 1
ATOM 920 C C . LYS A 1 112 ? -2.850 -5.569 17.192 1.00 90.31 112 LYS A C 1
ATOM 922 O O . LYS A 1 112 ? -2.561 -4.862 18.150 1.00 90.31 112 LYS A O 1
ATOM 927 N N . ASN A 1 113 ? -3.989 -5.473 16.521 1.00 68.94 113 ASN A N 1
ATOM 928 C CA . ASN A 1 113 ? -5.035 -4.500 16.782 1.00 68.94 113 ASN A CA 1
ATOM 929 C C . ASN A 1 113 ? -6.337 -5.191 17.250 1.00 68.94 113 ASN A C 1
ATOM 931 O O . ASN A 1 113 ? -7.397 -4.568 17.173 1.00 68.94 113 ASN A O 1
ATOM 935 N N . ASP A 1 114 ? -6.246 -6.462 17.667 1.00 62.72 114 ASP A N 1
ATOM 936 C CA . ASP A 1 114 ? -7.266 -7.217 18.414 1.00 62.72 114 ASP A CA 1
ATOM 937 C C . ASP A 1 114 ? -6.899 -7.226 19.909 1.00 62.72 114 ASP A C 1
ATOM 939 O O . ASP A 1 114 ? -7.826 -7.118 20.743 1.00 62.72 114 ASP A O 1
#

Sequence (114 aa):
MFAMTKNHRKIQSLLEIADIFKSTGTRLIFYFTPINYEPKKNYIGNDFETHLKKNIDLFKSALLSRNLTVLDLSMDLPLNAFTWNEELYINEHMGEQGRRFVAESLANEIKKND